Protein AF-A0A9D3ZKH7-F1 (afdb_monomer_lite)

Structure (mmCIF, N/CA/C/O backbone):
data_AF-A0A9D3ZKH7-F1
#
_entry.id   AF-A0A9D3ZKH7-F1
#
loop_
_atom_site.group_PDB
_atom_site.id
_atom_site.type_symbol
_atom_site.label_atom_id
_atom_site.label_alt_id
_atom_site.label_comp_id
_atom_site.label_asym_id
_atom_site.label_entity_id
_atom_site.label_seq_id
_atom_site.pdbx_PDB_ins_code
_atom_site.Cartn_x
_atom_site.Cartn_y
_atom_site.Cartn_z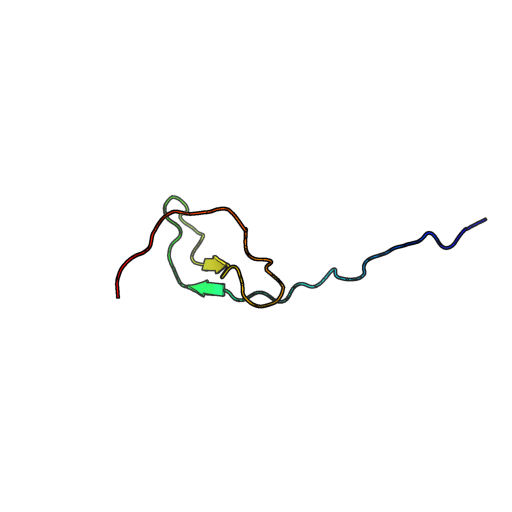
_atom_site.occupancy
_atom_site.B_iso_or_equiv
_atom_site.auth_seq_id
_atom_site.auth_comp_id
_atom_site.auth_asym_id
_atom_site.auth_atom_id
_atom_site.pdbx_PDB_model_num
ATOM 1 N N . MET A 1 1 ? 41.027 -4.821 -15.710 1.00 48.94 1 MET A N 1
ATOM 2 C CA . MET A 1 1 ? 40.262 -4.396 -14.513 1.00 48.94 1 MET A CA 1
ATOM 3 C C . MET A 1 1 ? 39.276 -3.322 -14.976 1.00 48.94 1 MET A C 1
ATOM 5 O O . MET A 1 1 ? 39.705 -2.222 -15.259 1.00 48.94 1 MET A O 1
ATOM 9 N N . ARG A 1 2 ? 38.015 -3.599 -15.315 1.00 47.94 2 ARG A N 1
ATOM 10 C CA . ARG A 1 2 ? 36.932 -4.183 -14.513 1.00 47.94 2 ARG A CA 1
ATOM 11 C C . ARG A 1 2 ? 36.055 -5.075 -15.402 1.00 47.94 2 ARG A C 1
ATOM 13 O O . ARG A 1 2 ? 35.601 -4.636 -16.454 1.00 47.94 2 ARG A O 1
ATOM 20 N N . SER A 1 3 ? 35.850 -6.318 -14.986 1.00 44.62 3 SER A N 1
ATOM 21 C CA . SER A 1 3 ? 34.863 -7.219 -15.576 1.00 44.62 3 SER A CA 1
ATOM 22 C C . SER A 1 3 ? 33.470 -6.607 -15.415 1.00 44.62 3 SER A C 1
ATOM 24 O O . SER A 1 3 ? 33.088 -6.172 -14.328 1.00 44.62 3 SER A O 1
ATOM 26 N N . LYS A 1 4 ? 32.714 -6.543 -16.511 1.00 56.50 4 LYS A N 1
ATOM 27 C CA . LYS A 1 4 ? 31.301 -6.164 -16.503 1.00 56.50 4 LYS A CA 1
ATOM 28 C C . LYS A 1 4 ? 30.532 -7.351 -15.922 1.00 56.50 4 LYS A C 1
ATOM 30 O O . LYS A 1 4 ? 30.182 -8.285 -16.633 1.00 56.50 4 LYS A O 1
ATOM 35 N N . GLY A 1 5 ? 30.434 -7.357 -14.594 1.00 56.94 5 GLY A N 1
ATOM 36 C CA . GLY A 1 5 ? 29.748 -8.372 -13.809 1.00 56.94 5 GLY A CA 1
ATOM 37 C C . GLY A 1 5 ? 28.278 -8.465 -14.203 1.00 56.94 5 GLY A C 1
ATOM 38 O O . GLY A 1 5 ? 27.577 -7.464 -14.320 1.00 56.94 5 GLY A O 1
ATOM 39 N N . ILE A 1 6 ? 27.869 -9.700 -14.440 1.00 60.66 6 ILE A N 1
ATOM 40 C CA . I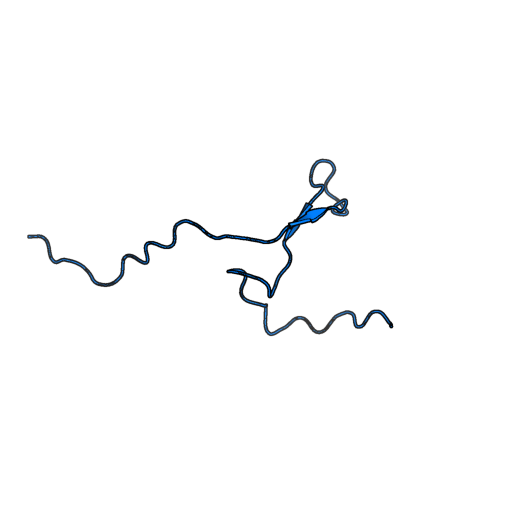LE A 1 6 ? 26.523 -10.205 -14.684 1.00 60.66 6 ILE A CA 1
ATOM 41 C C . ILE A 1 6 ? 25.514 -9.601 -13.686 1.00 60.66 6 ILE A C 1
ATOM 43 O O . ILE A 1 6 ? 25.735 -9.660 -12.482 1.00 60.66 6 ILE A O 1
ATOM 47 N N . GLY A 1 7 ? 24.397 -9.064 -14.193 1.00 61.12 7 GLY A N 1
ATOM 48 C CA . GLY A 1 7 ? 23.163 -8.857 -13.421 1.00 61.12 7 GLY A CA 1
ATOM 49 C C . GLY A 1 7 ? 23.104 -7.644 -12.485 1.00 61.12 7 GLY A C 1
ATOM 50 O O . GLY A 1 7 ? 22.939 -7.815 -11.285 1.00 61.12 7 GLY A O 1
ATOM 51 N N . HIS A 1 8 ? 23.113 -6.418 -13.016 1.00 60.50 8 HIS A N 1
ATOM 52 C CA . HIS A 1 8 ? 22.412 -5.325 -12.327 1.00 60.50 8 HIS A CA 1
ATOM 53 C C . HIS A 1 8 ? 20.973 -5.308 -12.840 1.00 60.50 8 HIS A C 1
ATOM 55 O O . HI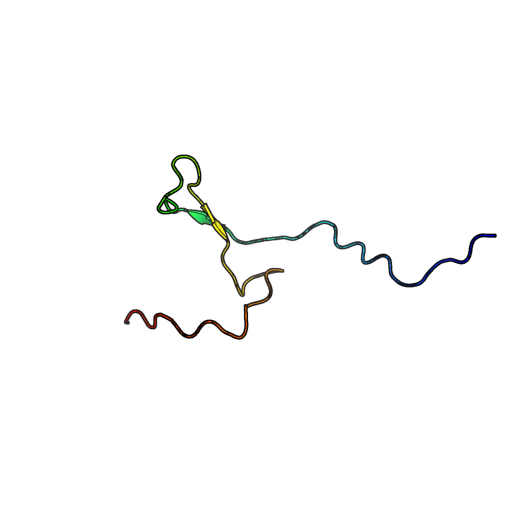S A 1 8 ? 20.700 -4.798 -13.927 1.00 60.50 8 HIS A O 1
ATOM 61 N N . ASN A 1 9 ? 20.062 -5.926 -12.085 1.00 60.53 9 ASN A N 1
ATOM 62 C CA . ASN A 1 9 ? 18.629 -5.783 -12.312 1.00 60.53 9 ASN A CA 1
ATOM 63 C C . ASN A 1 9 ? 18.257 -4.326 -12.009 1.00 60.53 9 ASN A C 1
ATOM 65 O O . ASN A 1 9 ? 17.996 -3.973 -10.863 1.00 60.53 9 ASN A O 1
ATOM 69 N N . SER A 1 10 ? 18.309 -3.467 -13.028 1.00 63.50 10 SER A N 1
ATOM 70 C CA . SER A 1 10 ? 17.890 -2.065 -12.962 1.00 63.50 10 SER A CA 1
ATOM 71 C C . SER A 1 10 ? 16.358 -1.999 -12.930 1.00 63.50 10 SER A C 1
ATOM 73 O O . SER A 1 10 ? 15.704 -1.544 -13.861 1.00 63.50 10 SER A O 1
ATOM 75 N N . GLN A 1 11 ? 15.777 -2.540 -11.862 1.00 64.62 11 GLN A N 1
ATOM 76 C CA . GLN A 1 11 ? 14.367 -2.404 -11.514 1.00 64.62 11 GLN A CA 1
ATOM 77 C C . GLN A 1 11 ? 14.290 -1.762 -10.134 1.00 64.62 11 GLN A C 1
ATOM 79 O O . GLN A 1 11 ? 13.828 -2.348 -9.160 1.00 64.62 11 GLN A O 1
ATOM 84 N N . GLU A 1 12 ? 14.811 -0.543 -10.048 1.00 65.19 12 GLU A N 1
ATOM 85 C CA . GLU A 1 12 ? 14.757 0.279 -8.835 1.00 65.19 12 GLU A CA 1
ATOM 86 C C . GLU A 1 12 ? 13.415 1.024 -8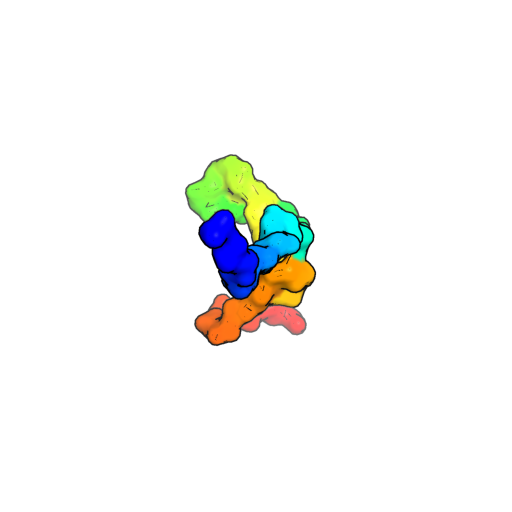.709 1.00 65.19 12 GLU A C 1
ATOM 88 O O . GLU A 1 12 ? 13.187 1.761 -7.754 1.00 65.19 12 GLU A O 1
ATOM 93 N N . HIS A 1 13 ? 12.498 0.804 -9.655 1.00 76.56 13 HIS A N 1
ATOM 94 C CA . HIS A 1 13 ? 11.183 1.427 -9.696 1.00 76.56 13 HIS A CA 1
ATOM 95 C C . HIS A 1 13 ? 10.106 0.353 -9.833 1.00 76.56 13 HIS A C 1
ATOM 97 O O . HIS A 1 13 ? 9.986 -0.282 -10.876 1.00 76.56 13 HIS A O 1
ATOM 103 N N . TYR A 1 14 ? 9.332 0.167 -8.765 1.00 72.69 14 TYR A N 1
ATOM 104 C CA . TYR A 1 14 ? 8.144 -0.684 -8.749 1.00 72.69 14 TYR A CA 1
ATOM 105 C C . TYR A 1 14 ? 6.903 0.196 -8.854 1.00 72.69 14 TYR A C 1
ATOM 107 O O . TYR A 1 14 ? 6.753 1.153 -8.085 1.00 72.69 14 TYR A O 1
ATOM 115 N N . VAL A 1 15 ? 5.995 -0.143 -9.768 1.00 81.88 15 VAL A N 1
ATOM 116 C CA . VAL A 1 15 ? 4.665 0.462 -9.803 1.00 81.88 15 VAL A CA 1
ATOM 117 C C . VAL A 1 15 ? 3.737 -0.441 -9.001 1.00 81.88 15 VAL A C 1
ATOM 119 O O . VAL A 1 15 ? 3.592 -1.631 -9.275 1.00 81.88 15 VAL A O 1
ATOM 122 N N . ILE A 1 16 ? 3.107 0.121 -7.972 1.00 87.69 16 ILE A N 1
ATOM 123 C CA . ILE A 1 16 ? 2.214 -0.624 -7.084 1.00 87.69 16 ILE A CA 1
ATOM 124 C C . ILE A 1 16 ? 0.837 0.015 -7.035 1.00 87.69 16 ILE A C 1
ATOM 126 O O . ILE A 1 16 ? 0.682 1.229 -7.171 1.00 87.69 16 ILE A O 1
ATOM 130 N N . LEU A 1 17 ? -0.168 -0.820 -6.792 1.00 88.62 17 LEU A N 1
ATOM 131 C CA . LEU A 1 17 ? -1.526 -0.370 -6.543 1.00 88.62 17 LEU A CA 1
ATOM 132 C C . LEU A 1 17 ? -1.760 -0.278 -5.034 1.00 88.62 17 LEU A C 1
ATOM 134 O O . LEU A 1 17 ? -1.425 -1.187 -4.269 1.00 88.62 17 LEU A O 1
ATOM 138 N N . VAL A 1 18 ? -2.371 0.823 -4.610 1.00 90.56 18 VAL A N 1
ATOM 139 C CA . VAL A 1 18 ? -2.663 1.111 -3.207 1.00 90.56 18 VAL A CA 1
ATOM 140 C C . VAL A 1 18 ? -4.159 1.345 -3.046 1.00 90.56 18 VAL A C 1
ATOM 142 O O . VAL A 1 18 ? -4.759 2.095 -3.813 1.00 90.56 18 VAL A O 1
ATOM 145 N N . ARG A 1 19 ? -4.761 0.725 -2.027 1.00 90.19 19 ARG A N 1
ATOM 146 C CA . ARG A 1 19 ? -6.144 1.001 -1.614 1.00 90.19 19 ARG A CA 1
ATOM 147 C C . ARG A 1 19 ? -6.170 1.796 -0.311 1.00 90.19 19 ARG A C 1
ATOM 149 O O . ARG A 1 19 ? -5.344 1.574 0.578 1.00 90.19 19 ARG A O 1
ATOM 156 N N . GLY A 1 20 ? -7.137 2.698 -0.187 1.00 89.94 20 GLY A N 1
ATOM 157 C CA . GLY A 1 20 ? -7.403 3.415 1.058 1.00 89.94 20 GLY A CA 1
ATOM 158 C C . GLY A 1 20 ? -8.016 2.498 2.117 1.00 89.94 20 GLY A C 1
ATOM 159 O O . GLY A 1 20 ? -8.841 1.639 1.809 1.00 89.94 20 GLY A O 1
ATOM 160 N N . GLY A 1 21 ? -7.609 2.672 3.371 1.00 89.19 21 GLY A N 1
ATOM 161 C CA . GLY A 1 21 ? -8.157 1.947 4.512 1.00 89.19 21 GLY A CA 1
ATOM 162 C C . GLY A 1 21 ? -7.254 2.061 5.735 1.00 89.19 21 GLY A C 1
ATOM 163 O O . GLY A 1 21 ? -6.035 1.946 5.631 1.00 89.19 21 GLY A O 1
ATOM 164 N N . LYS A 1 22 ? -7.839 2.271 6.916 1.00 88.75 22 LYS A N 1
ATOM 165 C CA . LYS A 1 22 ? -7.074 2.310 8.168 1.00 88.75 22 LYS A CA 1
ATOM 166 C C . LYS A 1 22 ? -6.389 0.958 8.386 1.00 88.75 22 LYS A C 1
ATOM 168 O O . LYS A 1 22 ? -7.048 -0.082 8.344 1.00 88.75 22 LYS A O 1
ATOM 173 N N . VAL A 1 23 ? -5.077 0.958 8.601 1.00 89.81 23 VAL A N 1
ATOM 174 C CA . VAL A 1 23 ? -4.380 -0.239 9.079 1.00 89.81 23 VAL A CA 1
ATOM 175 C C . VAL A 1 23 ? -4.690 -0.370 10.563 1.00 89.81 23 VAL A C 1
ATOM 177 O O . VAL A 1 23 ? -4.509 0.574 11.334 1.00 89.81 23 VAL A O 1
ATOM 180 N N . LYS A 1 24 ? -5.233 -1.523 10.960 1.00 82.62 24 LYS A N 1
ATOM 181 C CA . LYS A 1 24 ? -5.450 -1.808 12.377 1.00 82.62 24 LYS A CA 1
ATOM 182 C C . LYS A 1 24 ? -4.085 -1.756 13.073 1.00 82.62 24 LYS A C 1
ATOM 184 O O . LYS A 1 24 ? -3.086 -2.145 12.481 1.00 82.62 24 LYS A O 1
ATOM 189 N N . ASP A 1 25 ? -4.049 -1.183 14.271 1.00 85.00 25 ASP A N 1
ATOM 190 C CA . ASP A 1 25 ? -2.842 -1.064 15.106 1.00 85.00 25 ASP A CA 1
ATOM 191 C C . ASP A 1 25 ? -1.829 0.023 14.690 1.00 85.00 25 ASP A C 1
ATOM 193 O O . ASP A 1 25 ? -0.918 0.328 15.456 1.00 85.00 25 ASP A O 1
ATOM 197 N N . LEU A 1 26 ? -2.028 0.709 13.555 1.00 84.12 26 LEU A N 1
ATOM 198 C CA . LEU A 1 26 ? -1.191 1.842 13.141 1.00 84.12 26 LEU A CA 1
ATOM 199 C C . LEU A 1 26 ? -2.019 3.123 12.991 1.00 84.12 26 LEU A C 1
ATOM 201 O O . LEU A 1 26 ? -2.966 3.202 12.212 1.00 84.12 26 LEU A O 1
ATOM 205 N N . ILE A 1 27 ? -1.637 4.167 13.728 1.00 82.00 27 ILE A N 1
ATOM 206 C CA . ILE A 1 27 ? -2.399 5.427 13.803 1.00 82.00 27 ILE A CA 1
ATOM 207 C C . ILE A 1 27 ? -2.258 6.262 12.518 1.00 82.00 27 ILE A C 1
ATOM 209 O O . ILE A 1 27 ? -3.217 6.902 12.089 1.00 82.00 27 ILE A O 1
ATOM 213 N N . SER A 1 28 ? -1.085 6.236 11.880 1.00 88.69 28 SER A N 1
ATOM 214 C CA . SER A 1 28 ? -0.794 7.067 10.700 1.00 88.69 28 SER A CA 1
ATOM 215 C C . SER A 1 28 ? -0.960 6.330 9.366 1.00 88.69 28 SER A C 1
ATOM 217 O O . SER A 1 28 ? -1.071 6.949 8.308 1.00 88.69 28 SER A O 1
ATOM 219 N N . VAL A 1 29 ? -1.020 4.996 9.384 1.00 90.94 29 VAL A N 1
ATOM 220 C CA . VAL A 1 29 ? -1.050 4.217 8.143 1.00 90.94 29 VAL A CA 1
ATOM 221 C C . VAL A 1 29 ? -2.491 4.050 7.666 1.00 90.94 29 VAL A C 1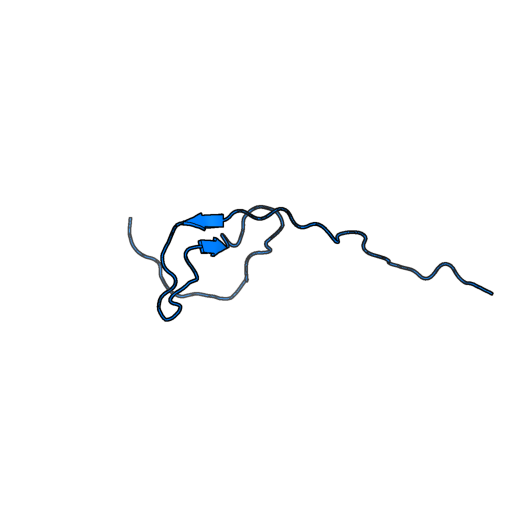
ATOM 223 O O . VAL A 1 29 ? -3.296 3.326 8.253 1.00 90.94 29 VAL A O 1
ATOM 226 N N . ARG A 1 30 ? -2.816 4.758 6.581 1.00 91.44 30 ARG A N 1
ATOM 227 C CA . ARG A 1 30 ? -4.161 4.809 5.975 1.00 91.44 30 ARG A CA 1
ATOM 228 C C . ARG A 1 30 ? -4.271 4.062 4.648 1.00 91.44 30 ARG A C 1
ATOM 230 O O . ARG A 1 30 ? -5.273 4.207 3.949 1.00 91.44 30 ARG A O 1
ATOM 237 N N . TYR A 1 31 ? -3.245 3.299 4.298 1.00 90.94 31 TYR A N 1
ATOM 238 C CA . TYR A 1 31 ? -3.115 2.691 2.988 1.00 90.94 31 TYR A CA 1
ATOM 239 C C . TYR A 1 31 ? -2.656 1.245 3.094 1.00 90.94 31 TYR A C 1
ATOM 241 O O . TYR A 1 31 ? -1.819 0.904 3.930 1.00 90.94 31 TYR A O 1
ATOM 249 N N . HIS A 1 32 ? -3.194 0.411 2.210 1.00 88.31 32 HIS A N 1
ATOM 250 C CA . HIS A 1 32 ? -2.822 -0.992 2.069 1.00 88.31 32 HIS A CA 1
ATOM 251 C C . HIS A 1 32 ? -2.322 -1.240 0.649 1.00 88.31 32 HIS A C 1
ATOM 253 O O . HIS A 1 32 ? -2.957 -0.812 -0.317 1.00 88.31 32 HIS A O 1
ATOM 259 N N . ILE A 1 33 ? -1.215 -1.967 0.519 1.00 88.75 33 ILE A N 1
ATOM 260 C CA . ILE A 1 33 ? -0.708 -2.424 -0.779 1.00 88.75 33 ILE A CA 1
ATOM 261 C C . ILE A 1 33 ? -1.609 -3.555 -1.276 1.00 88.75 33 ILE A C 1
ATOM 263 O O . ILE A 1 33 ? -1.865 -4.519 -0.546 1.00 88.75 33 ILE A O 1
ATOM 267 N N . VAL A 1 34 ? -2.077 -3.450 -2.517 1.00 85.62 34 VAL A N 1
ATOM 268 C CA . VAL A 1 34 ? -2.804 -4.533 -3.182 1.00 85.62 34 VAL A CA 1
ATOM 269 C C . VAL A 1 34 ? -1.779 -5.540 -3.706 1.00 85.62 34 VAL A C 1
ATOM 271 O O . VAL A 1 34 ? -0.924 -5.205 -4.522 1.00 85.62 34 VAL A O 1
ATOM 274 N N . ARG A 1 35 ? -1.822 -6.773 -3.191 1.00 82.44 35 ARG A N 1
ATOM 275 C CA . ARG A 1 35 ? -0.933 -7.860 -3.631 1.00 82.44 35 ARG A CA 1
ATOM 276 C C . ARG A 1 35 ? -1.540 -8.596 -4.825 1.00 82.44 35 ARG A C 1
ATOM 278 O O . ARG A 1 35 ? -2.758 -8.729 -4.892 1.00 82.44 35 ARG A O 1
ATOM 285 N N . GLY A 1 36 ? -0.699 -9.121 -5.717 1.00 75.56 36 GLY A N 1
ATOM 286 C CA . GLY A 1 36 ? -1.149 -9.857 -6.905 1.00 75.56 36 GLY A CA 1
ATOM 287 C C . GLY A 1 36 ? -1.557 -8.966 -8.083 1.00 75.56 36 GLY A C 1
ATOM 288 O O . GLY A 1 36 ? -2.136 -9.464 -9.042 1.00 75.56 36 GLY A O 1
ATOM 289 N N . THR A 1 37 ? -1.256 -7.667 -8.017 1.00 74.06 37 THR A N 1
ATOM 290 C CA . THR A 1 37 ? -1.469 -6.689 -9.093 1.00 74.06 37 THR A CA 1
ATOM 291 C C . THR A 1 37 ? -0.183 -5.905 -9.349 1.00 74.06 37 THR A C 1
ATOM 293 O O . THR A 1 37 ? 0.516 -5.577 -8.388 1.00 74.06 37 THR A O 1
ATOM 296 N N . LEU A 1 38 ? 0.082 -5.546 -10.613 1.00 80.75 38 LEU A N 1
ATOM 297 C CA . LEU A 1 38 ? 1.322 -4.888 -11.060 1.00 80.75 38 LEU A CA 1
ATOM 298 C C . LEU A 1 38 ? 2.571 -5.680 -10.632 1.00 80.75 38 LEU A C 1
ATOM 300 O O . LEU A 1 38 ? 2.571 -6.907 -10.722 1.00 80.75 38 LEU A O 1
ATOM 304 N N . ASP A 1 39 ? 3.612 -5.002 -10.150 1.00 74.75 39 ASP A N 1
ATOM 305 C CA . ASP A 1 39 ? 4.896 -5.620 -9.816 1.00 74.75 39 ASP A CA 1
ATOM 306 C C . ASP A 1 39 ? 4.877 -6.384 -8.470 1.00 74.75 39 ASP A C 1
ATOM 308 O O . ASP A 1 39 ? 5.875 -6.964 -8.042 1.00 74.75 39 ASP A O 1
ATOM 312 N N . VAL A 1 40 ? 3.737 -6.428 -7.766 1.00 77.69 40 VAL A N 1
ATOM 313 C CA . VAL A 1 40 ? 3.628 -7.121 -6.474 1.00 77.69 40 VAL A CA 1
ATOM 314 C C . VAL A 1 40 ? 3.302 -8.599 -6.686 1.00 77.69 40 VAL A C 1
ATOM 316 O O . VAL A 1 40 ? 2.131 -8.986 -6.768 1.00 77.69 40 VAL A O 1
ATOM 319 N N . VAL A 1 41 ? 4.341 -9.440 -6.710 1.00 71.75 41 VAL A N 1
ATOM 320 C CA . VAL A 1 41 ? 4.212 -10.905 -6.795 1.00 71.75 41 VAL A CA 1
ATOM 321 C C . VAL A 1 41 ? 3.312 -11.425 -5.665 1.00 71.75 41 VAL A C 1
ATOM 323 O O . VAL A 1 41 ? 3.537 -11.167 -4.480 1.00 71.75 41 VAL A O 1
ATOM 326 N N . GLY A 1 42 ? 2.256 -12.153 -6.038 1.00 62.22 42 GLY A N 1
ATOM 327 C CA . GLY A 1 42 ? 1.335 -12.770 -5.088 1.00 62.22 42 GLY A CA 1
ATOM 328 C C . GLY A 1 42 ? 2.044 -13.813 -4.222 1.00 62.22 42 GLY A C 1
ATOM 329 O O . GLY A 1 42 ? 2.776 -14.664 -4.723 1.00 62.22 42 GLY A O 1
ATOM 330 N N . VAL A 1 43 ? 1.818 -13.772 -2.907 1.00 63.94 43 VAL A N 1
ATOM 331 C CA . VAL A 1 43 ? 2.350 -14.787 -1.989 1.00 63.94 43 VAL A CA 1
ATOM 332 C C . VAL A 1 43 ? 1.579 -16.090 -2.203 1.00 63.94 43 VAL A C 1
ATOM 334 O O . VAL A 1 43 ? 0.413 -16.199 -1.826 1.00 63.94 43 VAL A O 1
ATOM 337 N N . LYS A 1 44 ? 2.230 -17.097 -2.793 1.00 5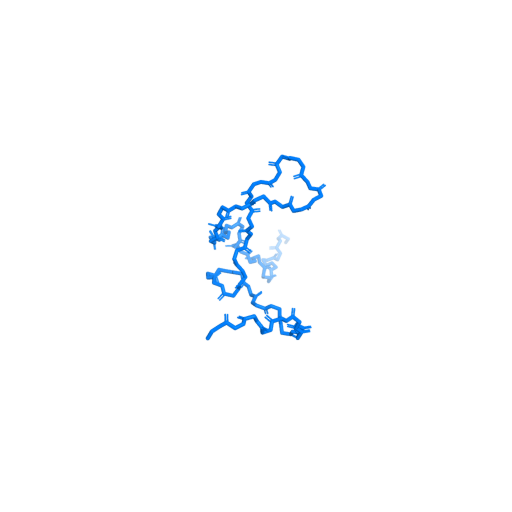3.88 44 LYS A N 1
ATOM 338 C CA . LYS A 1 44 ? 1.688 -18.453 -2.956 1.00 53.88 44 LYS A CA 1
ATOM 339 C C . LYS A 1 44 ? 1.746 -19.188 -1.608 1.00 53.88 44 LYS A C 1
ATOM 341 O O . LYS A 1 44 ? 2.638 -19.997 -1.389 1.00 53.88 44 LYS A O 1
ATOM 346 N N . GLY A 1 45 ? 0.852 -18.849 -0.673 1.00 56.03 45 GLY A N 1
ATOM 347 C CA . GLY A 1 45 ? 0.848 -19.506 0.643 1.00 56.03 45 GLY A CA 1
ATOM 348 C C . GLY A 1 45 ? 0.023 -18.897 1.780 1.00 56.03 45 GLY A C 1
ATOM 349 O O . GLY A 1 45 ? 0.328 -19.193 2.927 1.00 56.03 45 GLY A O 1
ATOM 350 N N . GLN A 1 46 ? -0.996 -18.068 1.530 1.00 54.31 46 GLN A N 1
ATOM 351 C CA . GLN A 1 46 ? -1.935 -17.667 2.592 1.00 54.31 46 GLN A CA 1
ATOM 352 C C . GLN A 1 46 ? -3.354 -18.128 2.246 1.00 54.31 46 GLN A C 1
ATOM 354 O O . GLN A 1 46 ? -4.131 -17.412 1.623 1.00 54.31 46 GLN A O 1
ATOM 359 N N . GLN A 1 47 ? -3.678 -19.360 2.642 1.00 57.56 47 GLN A N 1
ATOM 360 C CA . GLN A 1 47 ? -5.062 -19.778 2.863 1.00 57.56 47 GLN A CA 1
ATOM 361 C C . GLN A 1 47 ? -5.541 -19.097 4.147 1.00 57.56 47 GLN A C 1
ATOM 363 O O . GLN A 1 47 ? -5.031 -19.394 5.223 1.00 57.56 47 GLN A O 1
ATOM 368 N N . GLY A 1 48 ? -6.480 -18.155 4.048 1.00 59.38 48 GLY A N 1
ATOM 369 C CA . GLY A 1 48 ? -6.978 -17.488 5.250 1.00 59.38 48 GLY A CA 1
ATOM 370 C C . GLY A 1 48 ? -7.879 -16.286 5.021 1.00 59.38 48 GLY A C 1
ATOM 371 O O . GLY A 1 48 ? -7.570 -15.212 5.523 1.00 59.38 48 GLY A O 1
ATOM 372 N N . SER A 1 49 ? -8.970 -16.478 4.274 1.00 44.12 49 SER A N 1
ATOM 373 C CA . SER A 1 49 ? -10.283 -15.809 4.402 1.00 44.12 49 SER A CA 1
ATOM 374 C C . SER A 1 49 ? -10.917 -15.657 3.026 1.00 44.12 49 SER A C 1
ATOM 376 O O . SER A 1 49 ? -10.854 -14.606 2.390 1.00 44.12 49 SER A O 1
ATOM 378 N N . SER A 1 50 ? -11.555 -16.733 2.574 1.00 54.72 50 SER A N 1
ATOM 379 C CA . SER A 1 50 ? -12.753 -16.593 1.758 1.00 54.72 50 SER A CA 1
ATOM 380 C C . SER A 1 50 ? -13.781 -15.847 2.610 1.00 54.72 50 SER A C 1
ATOM 382 O O . SER A 1 50 ? -14.338 -16.414 3.546 1.00 54.72 50 SER A O 1
ATOM 384 N N . SER A 1 51 ? -13.984 -14.566 2.321 1.00 42.94 51 SER A N 1
ATOM 385 C CA . SER A 1 51 ? -15.086 -13.774 2.862 1.00 42.94 51 SER A CA 1
ATOM 386 C C . SER A 1 51 ? -16.067 -13.561 1.718 1.00 42.94 51 SER A C 1
ATOM 388 O O . SER A 1 51 ? -15.706 -12.964 0.708 1.00 42.94 51 SER A O 1
ATOM 390 N N . ALA A 1 52 ? -17.254 -14.140 1.879 1.00 40.41 52 ALA A N 1
ATOM 391 C CA . ALA A 1 52 ? -18.364 -14.222 0.935 1.00 40.41 52 ALA A CA 1
ATOM 392 C C . ALA A 1 52 ? -18.611 -12.949 0.102 1.00 40.41 52 ALA A C 1
ATOM 394 O O . ALA A 1 52 ? -18.710 -11.860 0.669 1.00 40.41 52 ALA A O 1
ATOM 395 N N . LEU A 1 53 ? -18.729 -13.097 -1.223 1.00 44.00 53 LEU A N 1
ATOM 396 C CA . LEU A 1 53 ? -19.977 -13.302 -1.983 1.00 44.00 53 LEU A CA 1
ATOM 397 C C . LEU A 1 53 ? -19.650 -14.017 -3.304 1.00 44.00 53 LEU A C 1
ATOM 399 O O . LEU A 1 53 ? -18.538 -13.780 -3.827 1.00 44.00 53 LEU A O 1
#

Organism: NCBI:txid47602

InterPro domains:
  IPR005679 Ribosomal protein uS12, bacteria [PR01034] (13-30)
  IPR005679 Ribosomal protein uS12, bacteria [PR01034] (30-46)
  IPR006032 Small ribosomal subunit protein uS12 [PF00164] (7-47)
  IPR006032 Small ribosomal subunit protein uS12 [PTHR11652] (5-48)
  IPR012340 Nucleic acid-binding, OB-fold [G3DSA:2.40.50.140] (3-53)
  IPR012340 Nucleic acid-binding, OB-fold [SSF50249] (5-49)

Secondary structure (DSSP, 8-state):
-----S-----------EEE-PPTT-SS--EEEPTTSTT----TT--------

Foldseek 3Di:
DDDPDPDPPPPPDFDWDKDADDDPPDPPDGIDTDAPDGPRDHDPDDPDDPDDD

pLDDT: mean 71.05, std 15.96, range [40.41, 91.44]

Radius of gyration: 17.74 Å; chains: 1; bounding box: 60×27×32 Å

Sequence (53 aa):
MRSKGIGHNSQEHYVILVRGGKVKDLISVRYHIVRGTLDVVGVKGQQGSSSAL